Protein AF-A0A9E5BA50-F1 (afdb_monomer_lite)

Foldseek 3Di:
DCVPVVVVLCVLLVLQCLVLPVVPDDDPVSSVCSSVVSVVVLVVLLVVLQVVQVVDPDRDPVSSVVSSVVVVVVSVVVSVVSNVVVCVVVVVD

Sequence (93 aa):
MFGAVGYVVVSFGFPLLALFGVPAVSSSARWGVAVVGSMVMWWALGQWSAARVRRRVIAGWREWAEEFAIYAGGVWIGVVLGLIAAARSLGAI

Secondary structure (DSSP, 8-state):
--HHHHHHHHHHHHHHHHHTTGGG---HHHHHHHHHHHHHHHHHHHHHHHHHHTTSSS--HHHHHHHHHHHHHHHHHHHHHHHHHHHHHTT--

Radius of gyration: 15.85 Å; chains: 1; bounding box: 39×26×45 Å

pLDDT: mean 72.47, std 13.77, range [38.0, 88.44]

Structure (mmCIF, N/CA/C/O backbone):
data_AF-A0A9E5BA50-F1
#
_entry.id   AF-A0A9E5BA50-F1
#
loop_
_atom_site.group_PDB
_atom_site.id
_atom_site.type_symbol
_atom_site.label_atom_id
_atom_site.label_alt_id
_atom_site.label_comp_id
_atom_site.label_asym_id
_atom_site.label_entity_id
_atom_site.label_seq_id
_atom_site.pdbx_PDB_ins_code
_atom_site.Cartn_x
_atom_site.Cartn_y
_atom_site.Cartn_z
_atom_site.occupancy
_atom_site.B_iso_or_equiv
_atom_site.auth_seq_id
_atom_site.auth_comp_id
_atom_site.auth_asym_id
_atom_site.auth_atom_id
_atom_site.pdbx_PDB_model_num
ATOM 1 N N . MET A 1 1 ? -9.520 18.676 -14.643 1.00 38.00 1 MET A N 1
ATOM 2 C CA . MET A 1 1 ? -10.499 17.934 -13.813 1.00 38.00 1 MET A CA 1
ATOM 3 C C . MET A 1 1 ? -10.035 16.537 -13.361 1.00 38.00 1 MET A C 1
ATOM 5 O O . MET A 1 1 ? -10.836 15.822 -12.782 1.00 38.00 1 MET A O 1
ATOM 9 N N . PHE A 1 2 ? -8.751 16.164 -13.498 1.00 42.53 2 PHE A N 1
ATOM 10 C CA . PHE A 1 2 ? -8.231 14.867 -13.012 1.00 42.53 2 PHE A CA 1
ATOM 11 C C . PHE A 1 2 ? -7.268 14.978 -11.818 1.00 42.53 2 PHE A C 1
ATOM 13 O O . PHE A 1 2 ? -6.638 13.994 -11.461 1.00 42.53 2 PHE A O 1
ATOM 20 N N . GLY A 1 3 ? -7.139 16.152 -11.187 1.00 41.72 3 GLY A N 1
ATOM 21 C CA . GLY A 1 3 ? -6.093 16.413 -10.188 1.00 41.72 3 GLY A CA 1
ATOM 22 C C . GLY A 1 3 ? -6.127 15.458 -8.992 1.00 41.72 3 GLY A C 1
ATOM 23 O O . GLY A 1 3 ? -5.160 14.751 -8.754 1.00 41.72 3 GLY A O 1
ATOM 24 N N . ALA A 1 4 ? -7.253 15.377 -8.278 1.00 40.62 4 ALA A N 1
ATOM 25 C CA . ALA A 1 4 ? -7.355 14.545 -7.075 1.00 40.62 4 ALA A CA 1
ATOM 26 C C . ALA A 1 4 ? -7.457 13.043 -7.390 1.00 40.62 4 ALA A C 1
ATOM 28 O O . ALA A 1 4 ? -6.786 12.230 -6.764 1.00 40.62 4 ALA A O 1
ATOM 29 N N . VAL A 1 5 ? -8.258 12.668 -8.392 1.00 45.91 5 VAL A N 1
ATOM 30 C CA . VAL A 1 5 ? -8.436 11.259 -8.786 1.00 45.91 5 VAL A CA 1
ATOM 31 C C . VAL A 1 5 ? -7.156 10.703 -9.410 1.00 45.91 5 VAL A C 1
ATOM 33 O O . VAL A 1 5 ? -6.729 9.610 -9.058 1.00 45.91 5 VAL A O 1
ATOM 36 N N . GLY A 1 6 ? -6.498 11.473 -10.279 1.00 49.78 6 GLY A N 1
ATOM 37 C CA . GLY A 1 6 ? -5.199 11.123 -10.848 1.00 49.78 6 GLY A CA 1
ATOM 38 C C . GLY A 1 6 ? -4.104 11.048 -9.786 1.00 49.78 6 GLY A C 1
ATOM 39 O O . GLY A 1 6 ? -3.309 10.118 -9.818 1.00 49.78 6 GLY A O 1
ATOM 40 N N . TYR A 1 7 ? -4.106 11.953 -8.801 1.00 46.94 7 TYR A N 1
ATOM 41 C CA . TYR A 1 7 ? -3.178 11.903 -7.668 1.00 46.94 7 TYR A CA 1
ATOM 42 C C . TYR A 1 7 ? -3.358 10.627 -6.840 1.00 46.94 7 TYR A C 1
ATOM 44 O O . TYR A 1 7 ? -2.398 9.897 -6.637 1.00 46.94 7 TYR A O 1
ATOM 52 N N . VAL A 1 8 ? -4.594 10.294 -6.457 1.00 54.66 8 VAL A N 1
ATOM 53 C CA . VAL A 1 8 ? -4.923 9.052 -5.741 1.00 54.66 8 VAL A CA 1
ATOM 54 C C . VAL A 1 8 ? -4.479 7.828 -6.551 1.00 54.66 8 VAL A C 1
ATOM 56 O O . VAL A 1 8 ? -3.766 6.975 -6.035 1.00 54.66 8 VAL A O 1
ATOM 59 N N . VAL A 1 9 ? -4.808 7.760 -7.842 1.00 53.31 9 VAL A N 1
ATOM 60 C CA . VAL A 1 9 ? -4.428 6.633 -8.712 1.00 53.31 9 VAL A CA 1
ATOM 61 C C . VAL A 1 9 ? -2.909 6.506 -8.873 1.00 53.31 9 VAL A C 1
ATOM 63 O O . VAL A 1 9 ? -2.396 5.391 -8.852 1.00 53.31 9 VAL A O 1
ATOM 66 N N . VAL A 1 10 ? -2.171 7.613 -8.985 1.00 54.31 10 VAL A N 1
ATOM 67 C CA . VAL A 1 10 ? -0.702 7.601 -9.084 1.00 54.31 10 VAL A CA 1
ATOM 68 C C . VAL A 1 10 ? -0.066 7.218 -7.750 1.00 54.31 10 VAL A C 1
ATOM 70 O O . VAL A 1 10 ? 0.800 6.349 -7.733 1.00 54.31 10 VAL A O 1
ATOM 73 N N . SER A 1 11 ? -0.524 7.785 -6.632 1.00 55.09 11 SER A N 1
ATOM 74 C CA . SER A 1 11 ? -0.030 7.466 -5.287 1.00 55.09 11 SER A CA 1
ATOM 75 C C . SER A 1 11 ? -0.282 6.006 -4.910 1.00 55.09 11 SER A C 1
ATOM 77 O O . SER A 1 11 ? 0.584 5.370 -4.313 1.00 55.09 11 SER A O 1
ATOM 79 N N . PHE A 1 12 ? -1.430 5.449 -5.305 1.00 53.62 12 PHE A N 1
ATOM 80 C CA . PHE A 1 12 ? -1.730 4.033 -5.112 1.00 53.62 12 PHE A CA 1
ATOM 81 C C . PHE A 1 12 ? -1.089 3.140 -6.183 1.00 53.62 12 PHE A C 1
ATOM 83 O O . PHE A 1 12 ? -0.804 1.991 -5.880 1.00 53.62 12 PHE A O 1
ATOM 90 N N . GLY A 1 13 ? -0.810 3.617 -7.398 1.00 53.28 13 GLY A N 1
ATOM 91 C CA . GLY A 1 13 ? -0.145 2.860 -8.471 1.00 53.28 13 GLY A CA 1
ATOM 92 C C . GLY A 1 13 ? 1.374 2.741 -8.313 1.00 53.28 13 GLY A C 1
ATOM 93 O O . GLY A 1 13 ? 1.969 1.748 -8.730 1.00 53.28 13 GLY A O 1
ATOM 94 N N . PHE A 1 14 ? 2.001 3.728 -7.671 1.00 61.19 14 PHE A N 1
ATOM 95 C CA . PHE A 1 14 ? 3.454 3.858 -7.533 1.00 61.19 14 PHE A CA 1
ATOM 96 C C . PHE A 1 14 ? 4.189 2.605 -7.015 1.00 61.19 14 PHE A C 1
ATOM 98 O O . PHE A 1 14 ? 5.229 2.266 -7.586 1.00 61.19 14 PHE A O 1
ATOM 105 N N . PRO A 1 15 ? 3.673 1.868 -6.008 1.00 60.25 15 PRO A N 1
ATOM 106 C CA . PRO A 1 15 ? 4.366 0.702 -5.468 1.00 60.25 15 PRO A CA 1
ATOM 107 C C . PRO A 1 15 ? 4.623 -0.396 -6.500 1.00 60.25 15 PRO A C 1
ATOM 109 O O . PRO A 1 15 ? 5.723 -0.940 -6.569 1.00 60.25 15 PRO A O 1
ATOM 112 N N . LEU A 1 16 ? 3.627 -0.713 -7.332 1.00 59.28 16 LEU A N 1
ATOM 113 C CA . LEU A 1 16 ? 3.779 -1.751 -8.352 1.00 59.28 16 LEU A CA 1
ATOM 114 C C . LEU A 1 16 ? 4.291 -1.205 -9.682 1.00 59.28 16 LEU A C 1
ATOM 116 O O . LEU A 1 16 ? 4.931 -1.949 -10.419 1.00 59.28 16 LEU A O 1
ATOM 120 N N . LEU A 1 17 ? 4.127 0.090 -9.967 1.00 57.50 17 LEU A N 1
ATOM 121 C CA . LEU A 1 17 ? 4.823 0.731 -11.090 1.00 57.50 17 LEU A CA 1
ATOM 122 C C . LEU A 1 17 ? 6.351 0.594 -10.965 1.00 57.50 17 LEU A C 1
ATOM 124 O O . LEU A 1 17 ? 7.021 0.337 -11.967 1.00 57.50 17 LEU A O 1
ATOM 128 N N . ALA A 1 18 ? 6.888 0.689 -9.743 1.00 58.72 18 ALA A N 1
ATOM 129 C CA . ALA A 1 18 ? 8.295 0.410 -9.453 1.00 58.72 18 ALA A CA 1
ATOM 130 C C . ALA A 1 18 ? 8.669 -1.062 -9.714 1.00 58.72 18 ALA A C 1
ATOM 132 O O . ALA A 1 18 ? 9.721 -1.344 -10.285 1.00 58.72 18 ALA A O 1
ATOM 133 N N . LEU A 1 19 ? 7.790 -1.997 -9.341 1.00 57.38 19 LEU A N 1
ATOM 134 C CA . LEU A 1 19 ? 8.037 -3.438 -9.443 1.00 57.38 19 LEU A CA 1
ATOM 135 C C . LEU A 1 19 ? 8.020 -3.950 -10.893 1.00 57.38 19 LEU A C 1
ATOM 137 O O . LEU A 1 19 ? 8.781 -4.846 -11.245 1.00 57.38 19 LEU A O 1
ATOM 141 N N . PHE A 1 20 ? 7.175 -3.368 -11.749 1.00 55.50 20 PHE A N 1
ATOM 142 C CA . PHE A 1 20 ? 7.040 -3.771 -13.153 1.00 55.50 20 PHE A CA 1
ATOM 143 C C . PHE A 1 20 ? 8.036 -3.091 -14.104 1.00 55.50 20 PHE A C 1
ATOM 145 O O . PHE A 1 20 ? 7.921 -3.249 -15.322 1.00 55.50 20 PHE A O 1
ATOM 152 N N . GLY A 1 21 ? 9.021 -2.351 -13.577 1.00 51.84 21 GLY A N 1
ATOM 153 C CA . GLY A 1 21 ? 10.093 -1.771 -14.391 1.00 51.84 21 GLY A CA 1
ATOM 154 C C . GLY A 1 21 ? 9.569 -0.801 -15.447 1.00 51.84 21 GLY A C 1
ATOM 155 O O . GLY A 1 21 ? 10.139 -0.673 -16.527 1.00 51.84 21 GLY A O 1
ATOM 156 N N . VAL A 1 22 ? 8.463 -0.121 -15.147 1.00 53.81 22 VAL A N 1
ATOM 157 C CA . VAL A 1 22 ? 7.801 0.792 -16.077 1.00 53.81 22 VAL A CA 1
ATOM 158 C C . VAL A 1 22 ? 8.707 1.931 -16.587 1.00 53.81 22 VAL A C 1
ATOM 160 O O . VAL A 1 22 ? 8.529 2.321 -17.743 1.00 53.81 22 VAL A O 1
ATOM 163 N N . PRO A 1 23 ? 9.741 2.407 -15.855 1.00 49.09 23 PRO A N 1
ATOM 164 C CA . PRO A 1 23 ? 10.711 3.337 -16.435 1.00 49.09 23 PRO A CA 1
ATOM 165 C C . PRO A 1 23 ? 11.496 2.784 -17.642 1.00 49.09 23 PRO A C 1
ATOM 167 O O . PRO A 1 23 ? 12.120 3.569 -18.347 1.00 49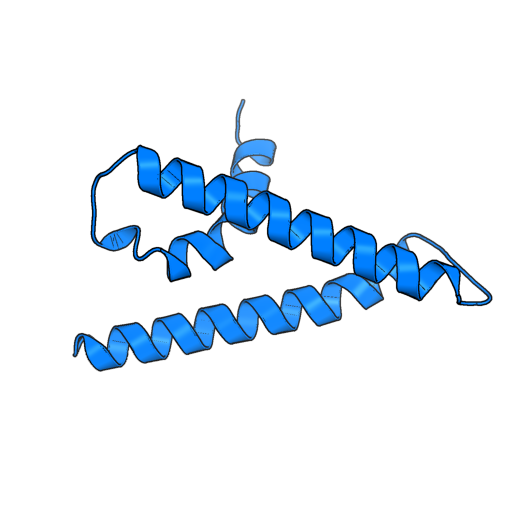.09 23 PRO A O 1
ATOM 170 N N . ALA A 1 24 ? 11.486 1.468 -17.899 1.00 51.03 24 ALA A N 1
ATOM 171 C CA . ALA A 1 24 ? 12.343 0.820 -18.898 1.00 51.03 24 ALA A CA 1
ATOM 172 C C . ALA A 1 24 ? 11.627 0.363 -20.188 1.00 51.03 24 ALA A C 1
ATOM 174 O O . ALA A 1 24 ? 12.298 -0.092 -21.112 1.00 51.03 24 ALA A O 1
ATOM 175 N N . VAL A 1 25 ? 10.289 0.431 -20.288 1.00 54.69 25 VAL A N 1
ATOM 176 C CA . VAL A 1 25 ? 9.551 -0.231 -21.390 1.00 54.69 25 VAL A CA 1
ATOM 177 C C . VAL A 1 25 ? 8.202 0.425 -21.710 1.00 54.69 25 VAL A C 1
ATOM 179 O O . VAL A 1 25 ? 7.304 0.501 -20.876 1.00 54.69 25 VAL A O 1
ATOM 182 N N . SER A 1 26 ? 8.027 0.828 -22.972 1.00 58.12 26 SER A N 1
ATOM 183 C CA . SER A 1 26 ? 6.916 1.637 -23.503 1.00 58.12 26 SER A CA 1
ATOM 184 C C . SER A 1 26 ? 5.628 0.869 -23.854 1.00 58.12 26 SER A C 1
ATOM 186 O O . SER A 1 26 ? 4.891 1.278 -24.748 1.00 58.12 26 SER A O 1
ATOM 188 N N . SER A 1 27 ? 5.305 -0.247 -23.186 1.00 64.94 27 SER A N 1
ATOM 189 C CA . SER A 1 27 ? 4.079 -0.998 -23.520 1.00 64.94 27 SER A CA 1
ATOM 190 C C . SER A 1 27 ? 2.894 -0.582 -22.639 1.00 64.94 27 SER A C 1
ATOM 192 O O . SER A 1 27 ? 2.920 -0.801 -21.424 1.00 64.94 27 SER A O 1
ATOM 194 N N . SER A 1 28 ? 1.821 -0.065 -23.242 1.00 67.94 28 SER A N 1
ATOM 195 C CA . SER A 1 28 ? 0.583 0.342 -22.552 1.00 67.94 28 SER A CA 1
ATOM 196 C C . SER A 1 28 ? -0.065 -0.787 -21.734 1.00 67.94 28 SER A C 1
ATOM 198 O O . SER A 1 28 ? -0.675 -0.533 -20.699 1.00 67.94 28 SER A O 1
ATOM 200 N N . ALA A 1 29 ? 0.122 -2.047 -22.142 1.00 68.50 29 ALA A N 1
ATOM 201 C CA . ALA A 1 29 ? -0.378 -3.213 -21.413 1.00 68.5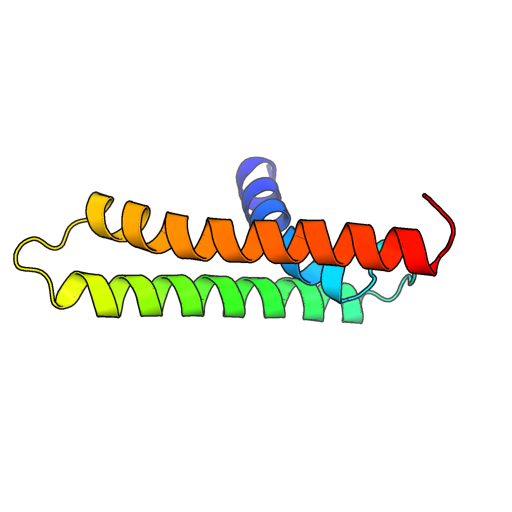0 29 ALA A CA 1
ATOM 202 C C . ALA A 1 29 ? 0.284 -3.391 -20.031 1.00 68.50 29 ALA A C 1
ATOM 204 O O . ALA A 1 29 ? -0.401 -3.704 -19.059 1.00 68.50 29 ALA A O 1
ATOM 205 N N . ARG A 1 30 ? 1.597 -3.141 -19.908 1.00 66.69 30 ARG A N 1
ATOM 206 C CA . ARG A 1 30 ? 2.320 -3.242 -18.622 1.00 66.69 30 ARG A CA 1
ATOM 207 C C . ARG A 1 30 ? 1.905 -2.154 -17.637 1.00 66.69 30 ARG A C 1
ATOM 209 O O . ARG A 1 30 ? 1.777 -2.437 -16.451 1.00 66.69 30 ARG A O 1
ATOM 216 N N . TRP A 1 31 ? 1.614 -0.950 -18.131 1.00 65.88 31 TRP A N 1
ATOM 217 C CA . TRP A 1 31 ? 1.003 0.109 -17.325 1.00 65.88 31 TRP A CA 1
ATOM 218 C C . TRP A 1 31 ? -0.354 -0.329 -16.768 1.00 65.88 31 TRP A C 1
ATOM 220 O O . TRP A 1 31 ? -0.596 -0.183 -15.573 1.00 65.88 31 TRP A O 1
ATOM 230 N N . GLY A 1 32 ? -1.206 -0.928 -17.608 1.00 70.69 32 GLY A N 1
ATOM 231 C CA . GLY A 1 32 ? -2.504 -1.456 -17.183 1.00 70.69 32 GLY A CA 1
ATOM 232 C C . GLY A 1 32 ? -2.381 -2.514 -16.085 1.00 70.69 32 GLY A C 1
ATOM 233 O O . GLY A 1 32 ? -3.039 -2.409 -15.053 1.00 70.69 32 GLY A O 1
ATOM 234 N N . VAL A 1 33 ? -1.487 -3.491 -16.263 1.00 75.75 33 VAL A N 1
ATOM 235 C CA . VAL A 1 33 ? -1.240 -4.547 -15.264 1.00 75.75 33 VAL A CA 1
ATOM 236 C C . VAL A 1 33 ? -0.697 -3.971 -13.957 1.00 75.75 33 VAL A C 1
ATOM 238 O O . VAL A 1 33 ? -1.163 -4.359 -12.889 1.00 75.75 33 VAL A O 1
ATOM 241 N N . ALA A 1 34 ? 0.239 -3.023 -14.021 1.00 70.56 34 ALA A N 1
ATOM 242 C CA . ALA A 1 34 ? 0.796 -2.391 -12.830 1.00 70.56 34 ALA A CA 1
ATOM 243 C C . ALA A 1 34 ? -0.266 -1.603 -12.049 1.00 70.56 34 ALA A C 1
ATOM 245 O O . ALA A 1 34 ? -0.359 -1.739 -10.831 1.00 70.56 34 ALA A O 1
ATOM 246 N N . VAL A 1 35 ? -1.109 -0.830 -12.743 1.00 73.50 35 VAL A N 1
ATOM 247 C CA . VAL A 1 35 ? -2.197 -0.062 -12.117 1.00 73.50 35 VAL A CA 1
ATOM 248 C C . VAL A 1 35 ? -3.228 -0.994 -11.482 1.00 73.50 35 VAL A C 1
ATOM 250 O O . VAL A 1 35 ? -3.536 -0.841 -10.300 1.00 73.50 35 VAL A O 1
ATOM 253 N N . VAL A 1 36 ? -3.724 -1.988 -12.226 1.00 78.94 36 VAL A N 1
ATOM 254 C CA . VAL A 1 36 ? -4.731 -2.937 -11.722 1.00 78.94 36 VAL A CA 1
ATOM 255 C C . VAL A 1 36 ? -4.173 -3.766 -10.571 1.00 78.94 36 VAL A C 1
ATOM 257 O O . VAL A 1 36 ? -4.831 -3.898 -9.541 1.00 78.94 36 VAL A O 1
ATOM 260 N N . GLY A 1 37 ? -2.942 -4.267 -10.697 1.00 79.44 37 GLY A N 1
ATOM 261 C CA . GLY A 1 37 ? -2.266 -4.983 -9.621 1.00 79.44 37 GLY A CA 1
ATOM 262 C C . GLY A 1 37 ? -2.181 -4.140 -8.351 1.00 79.44 37 GLY A C 1
ATOM 263 O O . GLY A 1 37 ? -2.413 -4.650 -7.256 1.00 79.44 37 GLY A O 1
ATOM 264 N N . SER A 1 38 ? -1.926 -2.834 -8.489 1.00 76.44 38 SER A N 1
ATOM 265 C CA . SER A 1 38 ? -1.772 -1.952 -7.329 1.00 76.44 38 SER A CA 1
ATOM 266 C C . SER A 1 38 ? -3.108 -1.677 -6.668 1.00 76.44 38 SER A C 1
ATOM 268 O O . SER A 1 38 ? -3.221 -1.753 -5.448 1.00 76.44 38 SER A O 1
ATOM 270 N N . MET A 1 39 ? -4.153 -1.459 -7.467 1.00 78.81 39 ME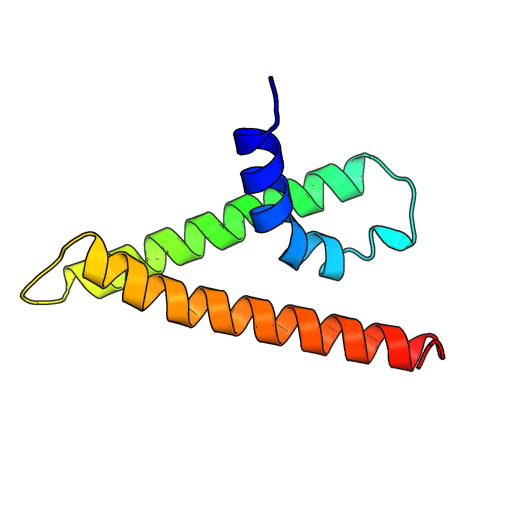T A N 1
ATOM 271 C CA . MET A 1 39 ? -5.519 -1.341 -6.961 1.00 78.81 39 MET A CA 1
ATOM 272 C C . MET A 1 39 ? -5.947 -2.593 -6.185 1.00 78.81 39 MET A C 1
ATOM 274 O O . MET A 1 39 ? -6.466 -2.469 -5.077 1.00 78.81 39 MET A O 1
ATOM 278 N N . VAL A 1 40 ? -5.689 -3.790 -6.724 1.00 83.81 40 VAL A N 1
ATOM 279 C CA . VAL A 1 40 ? -6.029 -5.063 -6.066 1.00 83.81 40 VAL A CA 1
ATOM 280 C C . VAL A 1 40 ? -5.253 -5.237 -4.763 1.00 83.81 40 VAL A C 1
ATOM 282 O O . VAL A 1 40 ? -5.846 -5.592 -3.746 1.00 83.81 40 VAL A O 1
ATOM 285 N N . MET A 1 41 ? -3.951 -4.947 -4.767 1.00 85.12 41 MET A N 1
ATOM 286 C CA . MET A 1 41 ? -3.108 -5.022 -3.573 1.00 85.12 41 MET A CA 1
ATOM 287 C C . MET A 1 41 ? -3.626 -4.099 -2.463 1.00 85.12 41 MET A C 1
ATOM 289 O O . MET A 1 41 ? -3.827 -4.543 -1.332 1.00 85.12 41 MET A O 1
ATOM 293 N N . TRP A 1 42 ? -3.887 -2.829 -2.779 1.00 81.88 42 TRP A N 1
ATOM 294 C CA . TRP A 1 42 ? -4.379 -1.861 -1.798 1.00 81.88 42 TRP A CA 1
ATOM 295 C C . TRP A 1 42 ? -5.775 -2.194 -1.289 1.00 81.88 42 TRP A C 1
ATOM 297 O O . TRP A 1 42 ? -6.042 -2.063 -0.093 1.00 81.88 42 TRP A O 1
ATOM 307 N N . TRP A 1 43 ? -6.648 -2.685 -2.167 1.00 81.88 43 TRP A N 1
ATOM 308 C CA . TRP A 1 43 ? -7.959 -3.174 -1.767 1.00 81.88 43 TRP A CA 1
ATOM 309 C C . TRP A 1 43 ? -7.844 -4.365 -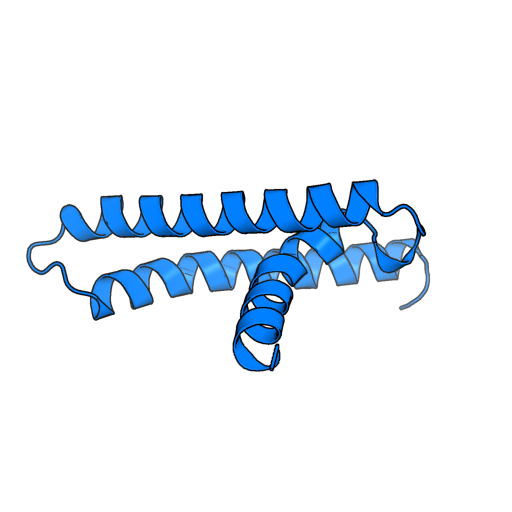0.807 1.00 81.88 43 TRP A C 1
ATOM 311 O O . TRP A 1 43 ? -8.482 -4.359 0.245 1.00 81.88 43 TRP A O 1
ATOM 321 N N . ALA A 1 44 ? -6.983 -5.343 -1.105 1.00 81.62 44 ALA A N 1
ATOM 322 C CA . ALA A 1 44 ? -6.759 -6.504 -0.245 1.00 81.62 44 ALA A CA 1
ATOM 323 C C . ALA A 1 44 ? -6.213 -6.104 1.136 1.00 81.62 44 ALA A C 1
ATOM 325 O O . ALA A 1 44 ? -6.703 -6.597 2.154 1.00 81.62 44 ALA A O 1
ATOM 326 N N . LEU A 1 45 ? -5.266 -5.161 1.191 1.00 84.56 45 LEU A N 1
ATOM 327 C CA . LEU A 1 45 ? -4.770 -4.594 2.449 1.00 84.56 45 LEU A CA 1
ATOM 328 C C . LEU A 1 45 ? -5.883 -3.894 3.237 1.00 84.56 45 LEU A C 1
ATOM 330 O O . LEU A 1 45 ? -6.023 -4.122 4.437 1.00 84.56 45 LEU A O 1
ATOM 334 N N . GLY A 1 46 ? -6.730 -3.109 2.566 1.00 81.06 46 GLY A N 1
ATOM 335 C CA . GLY A 1 46 ? -7.883 -2.461 3.191 1.00 81.06 46 GLY A CA 1
ATOM 336 C C . GLY A 1 46 ? -8.874 -3.463 3.794 1.00 81.06 46 GLY A C 1
ATOM 337 O O . GLY A 1 46 ? -9.325 -3.273 4.929 1.00 81.06 46 GLY A O 1
ATOM 338 N N . GLN A 1 47 ? -9.168 -4.554 3.075 1.00 79.81 47 GLN A N 1
ATOM 339 C CA . GLN A 1 47 ? -10.026 -5.644 3.556 1.00 79.81 47 GLN A CA 1
ATOM 340 C C . GLN A 1 47 ? -9.401 -6.388 4.740 1.00 79.81 47 GLN A C 1
ATOM 342 O O . GLN A 1 47 ? -10.097 -6.710 5.706 1.00 79.81 47 GLN A O 1
ATOM 347 N N . TRP A 1 48 ? -8.090 -6.631 4.701 1.00 81.88 48 TRP A N 1
ATOM 348 C CA . TRP A 1 48 ? -7.363 -7.283 5.787 1.00 81.88 48 TRP A CA 1
ATOM 349 C C . TRP A 1 48 ? -7.375 -6.441 7.067 1.00 81.88 48 TRP A C 1
ATOM 351 O O . TRP A 1 48 ? -7.734 -6.945 8.136 1.00 81.88 48 TRP A O 1
ATOM 361 N N . SER A 1 49 ? -7.081 -5.142 6.960 1.00 80.81 49 SER A N 1
ATOM 362 C CA . SER A 1 49 ? -7.175 -4.201 8.082 1.00 80.81 49 SER A CA 1
ATOM 363 C C . SER A 1 49 ? -8.596 -4.129 8.638 1.00 80.81 49 SER A C 1
ATOM 365 O O . SER A 1 49 ? -8.790 -4.186 9.852 1.00 80.81 49 SER A O 1
ATOM 367 N N . ALA A 1 50 ? -9.618 -4.104 7.776 1.00 75.00 50 ALA A N 1
ATOM 368 C CA . ALA A 1 50 ? -11.014 -4.139 8.214 1.00 75.00 50 ALA A CA 1
ATOM 369 C C . ALA A 1 50 ? -11.359 -5.448 8.946 1.00 75.00 50 ALA A C 1
ATOM 371 O O . ALA A 1 50 ? -12.025 -5.433 9.982 1.00 75.00 50 ALA A O 1
ATOM 372 N N . ALA A 1 51 ? -10.875 -6.595 8.462 1.00 83.12 51 ALA A N 1
ATOM 373 C CA . ALA A 1 51 ? -11.067 -7.883 9.121 1.00 83.12 51 ALA A CA 1
ATOM 374 C C . ALA A 1 51 ? -10.392 -7.951 10.502 1.00 83.12 51 ALA A C 1
ATOM 376 O O . ALA A 1 51 ? -10.973 -8.522 11.427 1.00 83.12 51 ALA A O 1
ATOM 377 N N . ARG A 1 52 ? -9.208 -7.346 10.658 1.00 83.31 52 ARG A N 1
ATOM 378 C CA . ARG A 1 52 ? -8.492 -7.220 11.939 1.00 83.31 52 ARG A CA 1
ATOM 379 C C . ARG A 1 52 ? -9.229 -6.316 12.924 1.00 83.31 52 ARG A C 1
ATOM 381 O O . ARG A 1 52 ? -9.442 -6.719 14.066 1.00 83.31 52 ARG A O 1
ATOM 388 N N . VAL A 1 53 ? -9.641 -5.124 12.493 1.00 82.44 53 VAL A N 1
ATOM 389 C CA . VAL A 1 53 ? -10.278 -4.128 13.371 1.00 82.44 53 VAL A CA 1
ATOM 390 C C . VAL A 1 53 ? -11.661 -4.571 13.839 1.00 82.44 53 VAL A C 1
ATOM 392 O O . VAL A 1 53 ? -11.995 -4.345 14.996 1.00 82.44 53 VAL A O 1
ATOM 395 N N . ARG A 1 54 ? -12.423 -5.317 13.025 1.00 79.81 54 ARG A N 1
ATOM 396 C CA . ARG A 1 54 ? -13.713 -5.910 13.442 1.00 79.81 54 ARG A CA 1
ATOM 397 C C . ARG A 1 54 ? -13.622 -6.857 14.644 1.00 79.81 54 ARG A C 1
ATOM 399 O O . ARG A 1 54 ? -14.642 -7.147 15.254 1.00 79.81 54 ARG A O 1
ATOM 406 N N . ARG A 1 55 ? -12.430 -7.362 14.974 1.00 82.44 55 ARG A N 1
ATOM 407 C CA . ARG A 1 55 ? -12.206 -8.221 16.149 1.00 82.44 55 ARG A CA 1
ATOM 408 C C . ARG A 1 55 ? -11.898 -7.424 17.423 1.00 82.44 55 ARG A C 1
ATOM 410 O O . ARG A 1 55 ? -11.742 -8.030 18.478 1.00 82.44 55 ARG A O 1
ATOM 417 N N . ARG A 1 56 ? -11.757 -6.095 17.337 1.00 79.75 56 ARG A N 1
ATOM 418 C CA . ARG A 1 56 ? -11.501 -5.208 18.482 1.00 79.75 56 ARG A CA 1
ATOM 419 C C . ARG A 1 56 ? -12.820 -4.753 19.110 1.00 79.75 56 ARG A C 1
ATOM 421 O O . ARG A 1 56 ? -13.831 -4.648 18.427 1.00 79.75 56 ARG A O 1
ATOM 428 N N . VAL A 1 57 ? -12.782 -4.447 20.409 1.00 79.94 57 VAL A N 1
ATOM 429 C CA . VAL A 1 57 ? -13.946 -3.970 21.187 1.00 79.94 57 VAL A CA 1
ATOM 430 C C . VAL A 1 57 ? -14.475 -2.631 20.657 1.00 79.94 57 VAL A C 1
ATOM 432 O O . VAL A 1 57 ? -15.676 -2.387 20.682 1.00 79.94 57 VAL A O 1
ATOM 435 N N . ILE A 1 58 ? -13.582 -1.784 20.140 1.00 76.75 58 ILE A N 1
ATOM 436 C CA . ILE A 1 58 ? -13.912 -0.522 19.478 1.00 76.75 58 ILE A CA 1
ATOM 437 C C . ILE A 1 58 ? -13.432 -0.640 18.033 1.00 76.75 58 ILE A C 1
ATOM 439 O O . ILE A 1 58 ? -12.234 -0.784 17.782 1.00 76.75 58 ILE A O 1
ATOM 443 N N . ALA A 1 59 ? -14.374 -0.618 17.092 1.00 79.25 59 ALA A N 1
ATOM 444 C CA . ALA A 1 59 ? -14.102 -0.658 15.663 1.00 79.25 59 ALA A CA 1
ATOM 445 C C . ALA A 1 59 ? -14.593 0.646 15.026 1.00 79.25 59 ALA A C 1
ATOM 447 O O . ALA A 1 59 ? -15.797 0.888 14.943 1.00 79.25 59 ALA A O 1
ATOM 448 N N . GLY A 1 60 ? -13.655 1.481 14.584 1.00 78.31 60 GLY A N 1
ATOM 449 C CA . GLY A 1 60 ? -13.929 2.759 13.941 1.00 78.31 60 GLY A CA 1
ATOM 450 C C . GLY A 1 60 ? -12.977 3.039 12.781 1.00 78.31 60 GLY A C 1
ATOM 451 O O . GLY A 1 60 ? -12.021 2.304 12.516 1.00 78.31 60 GLY A O 1
ATOM 452 N N . TRP A 1 61 ? -13.260 4.124 12.060 1.00 75.62 61 TRP A N 1
ATOM 453 C CA . TRP A 1 61 ? -12.459 4.555 10.912 1.00 75.62 61 TRP A CA 1
ATOM 454 C C . TRP A 1 61 ? -11.021 4.909 11.290 1.00 75.62 61 TRP A C 1
ATOM 456 O O . TRP A 1 61 ? -10.113 4.678 10.493 1.00 75.62 61 TRP A O 1
ATOM 466 N N . ARG A 1 62 ? -10.802 5.429 12.504 1.00 80.00 62 ARG A N 1
ATOM 467 C CA . ARG A 1 62 ? -9.463 5.773 12.992 1.00 80.00 62 ARG A CA 1
ATOM 468 C C . ARG A 1 62 ? -8.628 4.519 13.227 1.00 80.00 62 ARG A C 1
ATOM 470 O O . ARG A 1 62 ? -7.510 4.434 12.742 1.00 80.00 62 ARG A O 1
ATOM 477 N N . GLU A 1 63 ? -9.200 3.517 13.881 1.00 80.44 63 GLU A N 1
ATOM 478 C CA . GLU A 1 63 ? -8.528 2.253 14.185 1.00 80.44 63 GLU A CA 1
ATOM 479 C C . GLU A 1 63 ? -8.219 1.472 12.903 1.00 80.44 63 GLU A C 1
ATOM 481 O O . GLU A 1 63 ? -7.163 0.849 12.793 1.00 80.44 63 GLU A O 1
ATOM 486 N N . TRP A 1 64 ? -9.117 1.530 11.911 1.00 83.88 64 TRP A N 1
ATOM 487 C CA . TRP A 1 64 ? -8.845 1.010 10.571 1.00 83.88 64 TRP A CA 1
ATOM 488 C C . TRP A 1 64 ? -7.682 1.741 9.901 1.00 83.88 64 TRP A C 1
ATOM 490 O O . TRP A 1 64 ? -6.800 1.079 9.357 1.00 83.88 64 TRP A O 1
ATOM 500 N N . ALA A 1 65 ? -7.659 3.075 9.957 1.00 75.50 65 ALA A N 1
ATOM 501 C CA . ALA A 1 65 ? -6.613 3.879 9.334 1.00 75.50 65 ALA A CA 1
ATOM 502 C C . ALA A 1 65 ? -5.243 3.642 9.985 1.00 75.50 65 ALA A C 1
ATOM 504 O O . ALA A 1 65 ? -4.257 3.501 9.270 1.00 75.50 65 ALA A O 1
ATOM 505 N N . GLU A 1 66 ? -5.180 3.536 11.313 1.00 83.69 66 GLU A N 1
ATOM 506 C CA . GLU A 1 66 ? -3.959 3.201 12.054 1.00 83.69 66 GLU A CA 1
ATOM 507 C C . GLU A 1 66 ? -3.438 1.806 11.678 1.00 83.69 66 GLU A C 1
ATOM 509 O O . GLU A 1 66 ? -2.262 1.642 11.356 1.00 83.69 66 GLU A O 1
ATOM 514 N N . GLU A 1 67 ? -4.323 0.806 11.646 1.00 83.81 67 GLU A N 1
ATOM 515 C CA . GLU A 1 67 ? -3.974 -0.562 11.252 1.00 83.81 67 GLU A CA 1
ATOM 516 C C . GLU A 1 67 ? -3.507 -0.615 9.786 1.00 83.81 67 GLU A C 1
ATOM 518 O O . GLU A 1 67 ? -2.503 -1.246 9.464 1.00 83.81 67 GLU A O 1
ATOM 523 N N . PHE A 1 68 ? -4.207 0.072 8.880 1.00 81.31 68 PHE A N 1
ATOM 524 C CA . PHE A 1 68 ? -3.842 0.175 7.467 1.00 81.31 68 PHE A CA 1
ATOM 525 C C . PHE A 1 68 ? -2.514 0.912 7.252 1.00 81.31 68 PHE A C 1
ATOM 527 O O . PHE A 1 68 ? -1.716 0.482 6.420 1.00 81.31 68 PHE A O 1
ATOM 534 N N . ALA A 1 69 ? -2.242 1.975 8.015 1.00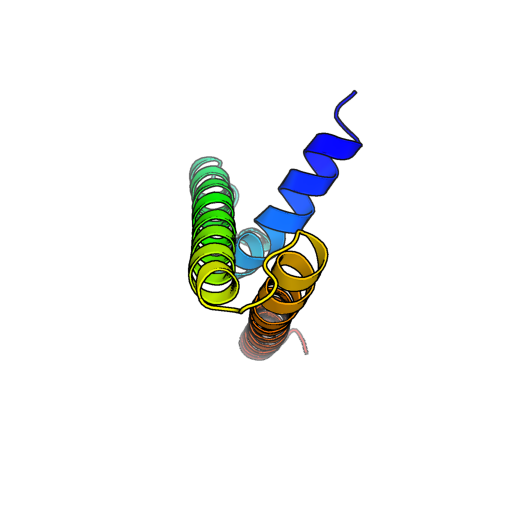 83.12 69 ALA A N 1
ATOM 535 C CA . ALA A 1 69 ? -1.020 2.768 7.899 1.00 83.12 69 ALA A CA 1
ATOM 536 C C . ALA A 1 69 ? 0.244 1.942 8.174 1.00 83.12 69 ALA A C 1
ATOM 538 O O . ALA A 1 69 ? 1.256 2.143 7.504 1.00 83.12 69 ALA A O 1
ATOM 539 N N . ILE A 1 70 ? 0.183 0.973 9.093 1.00 88.44 70 ILE A N 1
ATOM 540 C CA . ILE A 1 70 ? 1.304 0.066 9.379 1.00 88.44 70 ILE A CA 1
ATOM 541 C C . ILE A 1 70 ? 1.636 -0.785 8.147 1.00 88.44 70 ILE A C 1
ATOM 543 O O . ILE A 1 70 ? 2.792 -0.841 7.722 1.00 88.44 70 ILE A O 1
ATOM 547 N N . TYR A 1 71 ? 0.628 -1.414 7.535 1.00 85.06 71 TYR A N 1
ATOM 548 C CA . TYR A 1 71 ? 0.844 -2.216 6.329 1.00 85.06 71 TYR A CA 1
ATOM 549 C C . TYR A 1 71 ? 1.283 -1.347 5.148 1.00 85.06 71 TYR A C 1
ATOM 551 O O . TYR A 1 71 ? 2.219 -1.709 4.437 1.00 85.06 71 TYR A O 1
ATOM 559 N N . ALA A 1 72 ? 0.658 -0.180 4.969 1.00 83.50 72 ALA A N 1
ATOM 560 C CA . ALA A 1 72 ? 1.034 0.778 3.937 1.00 83.50 72 ALA A CA 1
ATOM 561 C C . ALA A 1 72 ? 2.497 1.225 4.083 1.00 83.50 72 ALA A C 1
ATOM 563 O O . ALA A 1 72 ? 3.226 1.270 3.093 1.00 83.50 72 ALA A O 1
ATOM 564 N N . GLY A 1 73 ? 2.947 1.495 5.311 1.00 86.19 73 GLY A N 1
ATOM 565 C CA . GLY A 1 73 ? 4.339 1.824 5.611 1.00 86.19 73 GLY A CA 1
ATOM 566 C C . GLY A 1 73 ? 5.300 0.702 5.218 1.00 86.19 73 GLY A C 1
ATOM 567 O O . GLY A 1 73 ? 6.303 0.961 4.556 1.00 86.19 73 GLY A O 1
ATOM 568 N N . GLY A 1 74 ? 4.965 -0.552 5.538 1.00 86.88 74 GLY A N 1
ATOM 569 C CA . GLY A 1 74 ? 5.757 -1.717 5.131 1.00 86.88 74 GLY A CA 1
ATOM 570 C C . GLY A 1 74 ? 5.882 -1.863 3.609 1.00 86.88 74 GLY A C 1
ATOM 571 O O . GLY A 1 74 ? 6.978 -2.110 3.104 1.00 86.88 74 GLY A O 1
ATOM 572 N N . VAL A 1 75 ? 4.789 -1.640 2.870 1.00 86.12 75 VAL A N 1
ATOM 573 C CA . VAL A 1 75 ? 4.799 -1.631 1.396 1.00 86.12 75 VAL A CA 1
ATOM 574 C C . VAL A 1 75 ? 5.755 -0.562 0.868 1.00 86.12 75 VAL A C 1
ATOM 576 O O . VAL A 1 75 ? 6.597 -0.86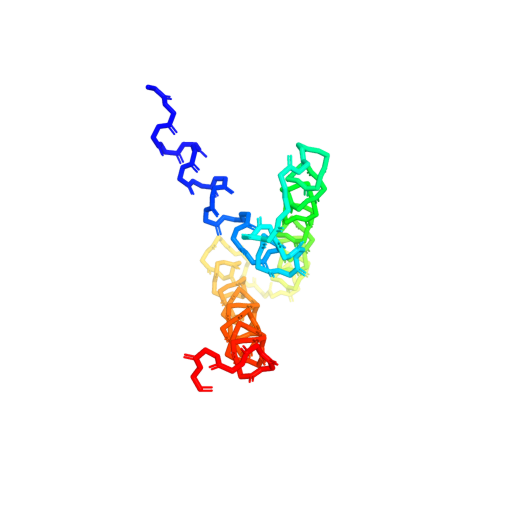0 0.025 1.00 86.12 75 VAL A O 1
ATOM 579 N N . TRP A 1 76 ? 5.679 0.665 1.390 1.00 83.88 76 TRP A N 1
ATOM 580 C CA . TRP A 1 76 ? 6.558 1.760 0.970 1.00 83.88 76 TRP A CA 1
ATOM 581 C C . TRP A 1 76 ? 8.033 1.489 1.257 1.00 83.88 76 TRP A C 1
ATOM 583 O O . TRP A 1 76 ? 8.875 1.748 0.397 1.00 83.88 76 TRP A O 1
ATOM 593 N N . ILE A 1 77 ? 8.350 0.918 2.421 1.00 85.81 77 ILE A N 1
ATOM 594 C CA . ILE A 1 77 ? 9.717 0.498 2.752 1.00 85.81 77 ILE A CA 1
ATOM 595 C C . ILE A 1 77 ? 10.216 -0.527 1.726 1.00 85.81 77 ILE A C 1
ATOM 597 O O . ILE A 1 77 ? 11.310 -0.369 1.186 1.00 85.81 77 ILE A O 1
ATOM 601 N N . GLY A 1 78 ? 9.403 -1.537 1.402 1.00 82.19 78 GLY A N 1
ATOM 602 C CA . GLY A 1 78 ? 9.743 -2.540 0.392 1.00 82.19 78 GLY A CA 1
ATOM 603 C C . GLY A 1 78 ? 9.992 -1.938 -0.993 1.00 82.19 78 GLY A C 1
ATOM 604 O O . GLY A 1 78 ? 10.962 -2.301 -1.652 1.00 82.19 78 GLY A O 1
ATOM 605 N N . VAL A 1 79 ? 9.168 -0.973 -1.412 1.00 82.00 79 VAL A N 1
ATOM 606 C CA . VAL A 1 79 ? 9.333 -0.254 -2.687 1.00 82.00 79 VAL A CA 1
ATOM 607 C C . VAL A 1 79 ? 10.648 0.515 -2.720 1.00 82.00 79 VAL A C 1
ATOM 609 O O . VAL A 1 79 ? 11.400 0.389 -3.682 1.00 82.00 79 VAL A O 1
ATOM 612 N N . VAL A 1 80 ? 10.955 1.285 -1.672 1.00 84.75 80 VAL A N 1
ATOM 613 C CA . VAL A 1 80 ? 12.200 2.064 -1.593 1.00 84.75 80 VAL A CA 1
ATOM 614 C C . VAL A 1 80 ? 13.418 1.142 -1.623 1.00 84.75 80 VAL A C 1
ATOM 616 O O . VAL A 1 80 ? 14.334 1.373 -2.410 1.00 84.75 80 VAL A O 1
ATOM 619 N N . LEU A 1 81 ? 13.416 0.066 -0.831 1.00 84.31 81 LEU A N 1
ATOM 620 C CA . LEU A 1 81 ? 14.506 -0.912 -0.830 1.00 84.31 81 LEU A CA 1
ATOM 621 C C . LEU A 1 81 ? 14.655 -1.611 -2.187 1.00 84.31 81 LEU A C 1
ATOM 623 O O . LEU A 1 81 ? 15.775 -1.777 -2.664 1.00 84.31 81 LEU A O 1
ATOM 627 N N . GLY A 1 82 ? 13.544 -1.975 -2.832 1.00 82.44 82 GLY A N 1
ATOM 628 C CA . GLY A 1 82 ? 13.543 -2.568 -4.168 1.00 82.44 82 GLY A CA 1
ATOM 629 C C . GLY A 1 82 ? 14.110 -1.624 -5.228 1.00 82.44 82 GLY A C 1
ATOM 630 O O . GLY A 1 82 ? 14.926 -2.043 -6.045 1.00 82.44 82 GLY A O 1
ATOM 631 N N . LEU A 1 83 ? 13.748 -0.338 -5.177 1.00 81.88 83 LEU A N 1
ATOM 632 C CA . LEU A 1 83 ? 14.291 0.690 -6.068 1.00 81.88 83 LEU A CA 1
ATOM 633 C C . LEU A 1 83 ? 15.790 0.904 -5.848 1.00 81.88 83 LEU A C 1
ATOM 635 O O . LEU A 1 83 ? 16.534 0.990 -6.821 1.00 81.88 83 LEU A O 1
ATOM 639 N N . ILE A 1 84 ? 16.249 0.942 -4.593 1.00 84.94 84 ILE A N 1
ATOM 640 C CA . ILE A 1 84 ? 17.678 1.044 -4.269 1.00 84.94 84 ILE A CA 1
ATOM 641 C C . ILE A 1 84 ? 18.431 -0.178 -4.809 1.00 84.94 84 ILE A C 1
ATOM 643 O O . ILE A 1 84 ? 19.463 -0.022 -5.458 1.00 84.94 84 ILE A O 1
ATOM 647 N N . ALA A 1 85 ? 17.911 -1.389 -4.590 1.00 82.81 85 ALA A N 1
ATOM 648 C CA . ALA A 1 85 ? 18.519 -2.620 -5.093 1.00 82.81 85 ALA A CA 1
ATOM 649 C C . ALA A 1 85 ? 18.576 -2.649 -6.631 1.00 82.81 85 ALA A C 1
ATOM 651 O O . ALA A 1 85 ? 19.610 -2.991 -7.205 1.00 82.81 85 ALA A O 1
ATOM 652 N N . ALA A 1 86 ? 17.500 -2.227 -7.301 1.00 79.50 86 ALA A N 1
ATOM 653 C CA . ALA A 1 86 ? 17.461 -2.107 -8.753 1.00 79.50 86 ALA A CA 1
ATOM 654 C C . ALA A 1 86 ? 18.486 -1.079 -9.259 1.00 79.50 86 ALA A C 1
ATOM 656 O O . ALA A 1 86 ? 19.272 -1.388 -10.153 1.00 79.50 86 ALA A O 1
ATOM 657 N N . ALA A 1 87 ? 18.545 0.106 -8.650 1.00 81.50 87 ALA A N 1
ATOM 658 C CA . ALA A 1 87 ? 19.495 1.151 -9.022 1.00 81.50 87 ALA A CA 1
ATOM 659 C C . ALA A 1 87 ? 20.956 0.698 -8.846 1.00 81.50 87 ALA A C 1
ATOM 661 O O . ALA A 1 87 ? 21.772 0.928 -9.739 1.00 81.50 87 ALA A O 1
ATOM 662 N N . ARG A 1 88 ? 21.262 -0.031 -7.762 1.00 85.81 88 ARG A N 1
ATOM 663 C CA . ARG A 1 88 ? 22.565 -0.686 -7.548 1.00 85.81 88 ARG A CA 1
ATOM 664 C C . ARG A 1 88 ? 22.881 -1.709 -8.640 1.00 85.81 88 ARG A C 1
ATOM 666 O O . ARG A 1 88 ? 23.987 -1.716 -9.165 1.00 85.81 88 ARG A O 1
ATOM 673 N N . SER A 1 89 ? 21.915 -2.553 -9.012 1.00 83.31 89 SER A N 1
ATOM 674 C CA . SER A 1 89 ? 22.111 -3.579 -10.051 1.00 83.31 89 SER A CA 1
ATOM 675 C C . SER A 1 89 ? 22.366 -2.992 -11.445 1.00 83.31 89 SER A C 1
ATOM 677 O O . SER A 1 89 ? 23.045 -3.610 -12.260 1.00 83.31 89 SER A O 1
ATOM 679 N N . LEU A 1 90 ? 21.852 -1.785 -11.698 1.00 85.88 90 LEU A N 1
ATOM 680 C CA . LEU A 1 90 ? 22.041 -1.035 -12.940 1.00 85.88 90 LEU A CA 1
ATOM 681 C C . LEU A 1 90 ? 23.291 -0.135 -12.915 1.00 85.88 90 LEU A C 1
ATOM 683 O O . LEU A 1 90 ? 23.577 0.516 -13.916 1.00 85.88 90 LEU A O 1
ATOM 687 N N . GLY A 1 91 ? 24.024 -0.074 -11.796 1.00 87.25 91 GLY A N 1
ATOM 688 C CA . GLY A 1 91 ? 25.208 0.777 -11.636 1.00 87.25 91 GLY A CA 1
ATOM 689 C C . GLY A 1 91 ? 24.910 2.280 -11.577 1.00 87.25 91 GLY A C 1
ATOM 690 O O . GLY A 1 91 ? 25.798 3.087 -11.836 1.00 87.25 91 GLY A O 1
ATOM 691 N N . ALA A 1 92 ? 23.668 2.666 -11.270 1.00 79.69 92 ALA A N 1
ATOM 692 C CA . ALA A 1 92 ? 23.253 4.068 -11.206 1.00 79.69 92 ALA A CA 1
ATOM 693 C C . ALA A 1 92 ? 23.666 4.765 -9.893 1.00 79.69 92 ALA A C 1
ATOM 695 O O . ALA A 1 92 ? 23.759 5.992 -9.863 1.00 79.69 92 ALA A O 1
ATOM 696 N N . ILE A 1 93 ? 23.896 3.984 -8.827 1.00 79.38 93 ILE A N 1
ATOM 697 C CA . ILE A 1 93 ? 24.385 4.388 -7.494 1.00 79.38 93 ILE A CA 1
ATOM 698 C C . ILE A 1 93 ? 25.230 3.277 -6.860 1.00 79.38 93 ILE A C 1
ATOM 700 O O . ILE A 1 93 ? 25.068 2.098 -7.246 1.00 79.38 93 ILE A O 1
#